Protein AF-A0A9D0P0Z8-F1 (afdb_monomer)

Radius of gyration: 13.05 Å; Cα contacts (8 Å, |Δi|>4): 97; chains: 1; bounding box: 31×28×41 Å

Sequence (92 aa):
MPRRLGPLFPSIDHASLSRFIEWAEDKGCAFRQADWGCHIARVDKRQLLNFMDFFYGPPPDGKKAGGRASHVREFIESLADEKVYGLVHLES

Structure (mmCIF, N/CA/C/O backbone):
data_AF-A0A9D0P0Z8-F1
#
_entry.id   AF-A0A9D0P0Z8-F1
#
loop_
_atom_site.group_PDB
_atom_site.id
_atom_site.type_symbol
_atom_site.label_atom_id
_atom_site.label_alt_id
_atom_site.label_comp_id
_atom_site.label_asym_id
_atom_site.label_entity_id
_atom_site.label_seq_id
_atom_site.pdbx_PDB_ins_code
_atom_site.Cartn_x
_atom_site.Cartn_y
_atom_site.Cartn_z
_atom_site.occupancy
_atom_site.B_iso_or_equiv
_atom_site.auth_seq_id
_atom_site.auth_comp_id
_atom_site.auth_asym_id
_atom_site.auth_atom_id
_atom_site.pdbx_PDB_model_num
ATOM 1 N N . MET A 1 1 ? -11.936 11.790 -14.654 1.00 29.08 1 MET A N 1
ATOM 2 C CA . MET A 1 1 ? -10.569 11.227 -14.575 1.00 29.08 1 MET A CA 1
ATOM 3 C C . MET A 1 1 ? -10.365 10.620 -13.194 1.00 29.08 1 MET A C 1
ATOM 5 O O . MET A 1 1 ? -10.702 11.307 -12.233 1.00 29.08 1 MET A O 1
ATOM 9 N N . PRO A 1 2 ? -9.854 9.382 -13.056 1.00 36.22 2 PRO A N 1
ATOM 10 C CA . PRO A 1 2 ? -9.454 8.878 -11.745 1.00 36.22 2 PRO A CA 1
ATOM 11 C C . PRO A 1 2 ? -8.337 9.781 -11.207 1.00 36.22 2 PRO A C 1
ATOM 13 O O . PRO A 1 2 ? -7.364 10.046 -11.916 1.00 36.22 2 PRO A O 1
ATOM 16 N N . ARG A 1 3 ? -8.493 10.316 -9.991 1.00 42.59 3 ARG A N 1
ATOM 17 C CA . ARG A 1 3 ? -7.470 11.166 -9.365 1.00 42.59 3 ARG A CA 1
ATOM 18 C C . ARG A 1 3 ? -6.226 10.310 -9.110 1.00 42.59 3 ARG A C 1
ATOM 20 O O . ARG A 1 3 ? -6.305 9.310 -8.404 1.00 42.59 3 ARG A O 1
ATOM 27 N N . ARG A 1 4 ? -5.091 10.679 -9.710 1.00 41.31 4 ARG A N 1
ATOM 28 C CA . ARG A 1 4 ? -3.805 10.011 -9.470 1.00 41.31 4 ARG A CA 1
ATOM 29 C C . ARG A 1 4 ? -3.394 10.245 -8.015 1.00 41.31 4 ARG A C 1
ATOM 31 O O . ARG A 1 4 ? -3.240 11.391 -7.608 1.00 41.31 4 ARG A O 1
ATOM 38 N N . LEU A 1 5 ? -3.180 9.166 -7.267 1.00 49.00 5 LEU A N 1
ATOM 39 C CA . LEU A 1 5 ? -2.594 9.201 -5.920 1.00 49.00 5 LEU A CA 1
ATOM 40 C C . LEU A 1 5 ? -1.061 9.216 -5.949 1.00 49.00 5 LEU A C 1
ATOM 42 O O . LEU A 1 5 ? -0.440 9.375 -4.908 1.00 49.00 5 LEU A O 1
ATOM 46 N N . GLY A 1 6 ? -0.450 9.094 -7.133 1.00 43.44 6 GLY A N 1
ATOM 47 C CA . GLY A 1 6 ? 1.005 9.118 -7.328 1.00 43.44 6 GLY A CA 1
ATOM 48 C C . GLY A 1 6 ? 1.749 10.249 -6.596 1.00 43.44 6 GLY A C 1
ATOM 49 O O . GLY A 1 6 ? 2.747 9.954 -5.951 1.00 43.44 6 GLY A O 1
ATOM 50 N N . PRO A 1 7 ? 1.263 11.511 -6.567 1.00 50.66 7 PRO A N 1
ATOM 51 C CA . PRO A 1 7 ? 1.936 12.577 -5.825 1.00 50.66 7 PRO A CA 1
ATOM 52 C C . PRO A 1 7 ? 1.775 12.491 -4.297 1.00 50.66 7 PRO A C 1
ATOM 54 O O . PRO A 1 7 ? 2.276 13.365 -3.596 1.00 50.66 7 PRO A O 1
ATOM 57 N N . LEU A 1 8 ? 1.100 11.465 -3.758 1.00 48.19 8 LEU A N 1
ATOM 58 C CA . LEU A 1 8 ? 0.933 11.217 -2.320 1.00 48.19 8 LEU A CA 1
ATOM 59 C C . LEU A 1 8 ? 1.874 10.134 -1.769 1.00 48.19 8 LEU A C 1
ATOM 61 O O . LEU A 1 8 ? 2.031 10.058 -0.555 1.00 48.19 8 LEU A O 1
ATOM 65 N N . PHE A 1 9 ? 2.628 9.433 -2.619 1.00 49.66 9 PHE A N 1
ATOM 66 C CA . PHE A 1 9 ? 3.717 8.527 -2.216 1.00 49.66 9 PHE A CA 1
ATOM 67 C C . PHE A 1 9 ? 5.086 9.181 -2.500 1.00 49.66 9 PHE A C 1
ATOM 69 O O . PHE A 1 9 ? 5.189 9.914 -3.486 1.00 49.66 9 PHE A O 1
ATOM 76 N N . PRO A 1 10 ? 6.100 9.061 -1.616 1.00 46.25 10 PRO A N 1
ATOM 77 C CA . PRO A 1 10 ? 7.421 9.660 -1.837 1.00 46.25 10 PRO A CA 1
ATOM 78 C C . PRO A 1 10 ? 7.995 9.220 -3.189 1.00 46.25 10 PRO A C 1
ATOM 80 O O . PRO A 1 10 ? 7.633 8.156 -3.671 1.00 46.25 10 PRO A O 1
ATOM 83 N N . SER A 1 11 ? 8.858 10.031 -3.809 1.00 46.28 11 SER A N 1
ATOM 84 C CA . SER A 1 11 ? 9.637 9.607 -4.981 1.00 46.28 11 SER A CA 1
ATOM 85 C C . SER A 1 11 ? 10.421 8.353 -4.603 1.00 46.28 11 SER A C 1
ATOM 87 O O . SER A 1 11 ? 11.201 8.383 -3.651 1.00 46.28 11 SER A O 1
ATOM 89 N N . ILE A 1 12 ? 10.105 7.253 -5.275 1.00 50.31 12 ILE A N 1
ATOM 90 C CA . ILE A 1 12 ? 10.423 5.901 -4.836 1.00 50.31 12 ILE A CA 1
ATOM 91 C C . ILE A 1 12 ? 11.798 5.530 -5.416 1.00 50.31 12 ILE A C 1
ATOM 93 O O . ILE A 1 12 ? 11.930 5.373 -6.624 1.00 50.31 12 ILE A O 1
ATOM 97 N N . ASP A 1 13 ? 12.832 5.460 -4.576 1.00 52.84 13 ASP A N 1
ATOM 98 C CA . ASP A 1 13 ? 14.168 4.982 -4.955 1.00 52.84 13 ASP A CA 1
ATOM 99 C C . ASP A 1 13 ? 14.169 3.470 -5.292 1.00 52.84 13 ASP A C 1
ATOM 101 O O . ASP A 1 13 ? 13.210 2.744 -5.023 1.00 52.84 13 ASP A O 1
ATOM 105 N N . HIS A 1 14 ? 15.264 2.946 -5.856 1.00 52.62 14 HIS A N 1
ATOM 106 C CA . HIS A 1 14 ? 15.397 1.503 -6.129 1.00 52.62 14 HIS A CA 1
ATOM 107 C C . HIS A 1 14 ? 15.1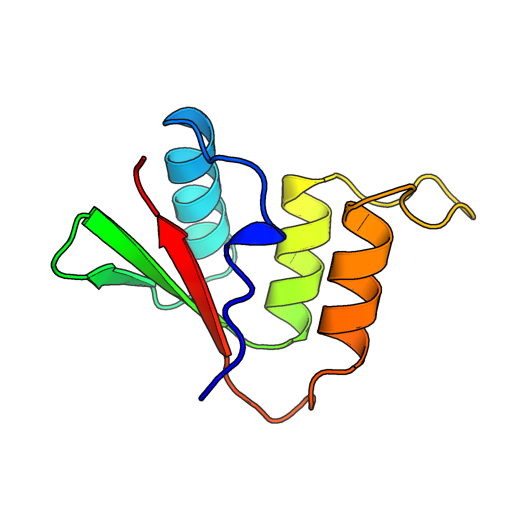45 0.621 -4.890 1.00 52.62 14 HIS A C 1
ATOM 109 O O . HIS A 1 14 ? 14.611 -0.480 -5.022 1.00 52.62 14 HIS A O 1
ATOM 115 N N . ALA A 1 15 ? 15.476 1.098 -3.683 1.00 57.47 15 ALA A N 1
ATOM 116 C CA . ALA A 1 15 ? 15.243 0.352 -2.446 1.00 57.47 15 ALA A CA 1
ATOM 117 C C . ALA A 1 15 ? 13.748 0.145 -2.168 1.00 57.47 15 ALA A C 1
ATOM 119 O O . ALA A 1 15 ? 13.345 -0.849 -1.563 1.00 57.47 15 ALA A O 1
ATOM 120 N N . SER A 1 16 ? 12.902 1.048 -2.644 1.00 72.44 16 SER A N 1
ATOM 121 C CA . SER A 1 16 ? 11.470 0.995 -2.406 1.00 72.44 16 SER A CA 1
ATOM 122 C C . SER A 1 16 ? 10.684 0.252 -3.494 1.00 72.44 16 SER A C 1
ATOM 124 O O . SER A 1 16 ? 9.559 -0.171 -3.222 1.00 72.44 16 SER A O 1
ATOM 126 N N . LEU A 1 17 ? 11.302 -0.051 -4.645 1.00 76.88 17 LEU A N 1
ATOM 127 C CA . LEU A 1 17 ? 10.816 -1.107 -5.546 1.00 76.88 17 LEU A CA 1
ATOM 128 C C . LEU A 1 17 ? 10.997 -2.498 -4.928 1.00 76.88 17 LEU A C 1
ATOM 130 O O . LEU A 1 17 ? 10.039 -3.266 -4.865 1.00 76.88 17 LEU A O 1
ATOM 134 N N . SER A 1 18 ? 12.193 -2.812 -4.420 1.00 80.25 18 SER A N 1
ATOM 135 C CA . SER A 1 18 ? 12.454 -4.112 -3.785 1.00 80.25 18 SER A CA 1
ATOM 136 C C . SER A 1 18 ? 11.515 -4.359 -2.604 1.00 80.25 18 SER A C 1
ATOM 138 O O . SER A 1 18 ? 10.922 -5.427 -2.508 1.00 80.25 18 SER A O 1
ATOM 140 N N . ARG 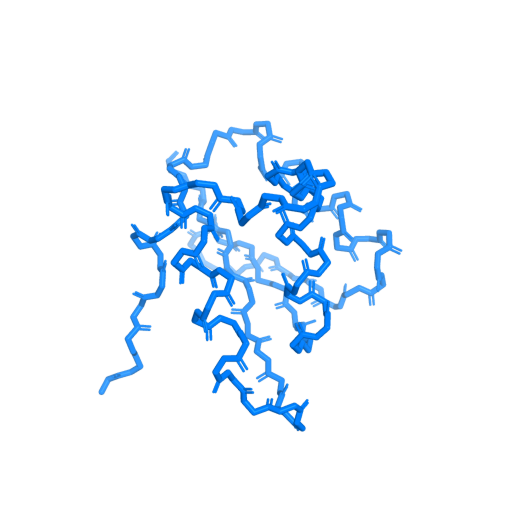A 1 19 ? 11.284 -3.336 -1.766 1.00 83.25 19 ARG A N 1
ATOM 141 C CA . ARG A 1 19 ? 10.310 -3.404 -0.663 1.00 83.25 19 ARG A CA 1
ATOM 142 C C . ARG A 1 19 ? 8.867 -3.588 -1.141 1.00 83.25 19 ARG A C 1
ATOM 144 O O . ARG A 1 19 ? 8.084 -4.237 -0.456 1.00 83.25 19 ARG A O 1
ATOM 151 N N . PHE A 1 20 ? 8.492 -3.015 -2.285 1.00 85.06 20 PHE A N 1
ATOM 152 C CA . PHE A 1 20 ? 7.167 -3.225 -2.874 1.00 85.06 20 PHE A CA 1
ATOM 153 C C . PHE A 1 20 ? 6.979 -4.676 -3.330 1.00 85.06 20 PHE A C 1
ATOM 155 O O . PHE A 1 20 ? 5.945 -5.268 -3.028 1.00 85.06 20 PHE A O 1
ATOM 162 N N . ILE A 1 21 ? 7.973 -5.241 -4.025 1.00 86.56 21 ILE A N 1
ATOM 163 C CA . ILE A 1 21 ? 7.941 -6.631 -4.501 1.00 86.56 21 ILE A CA 1
ATOM 164 C C . ILE A 1 21 ? 7.916 -7.594 -3.309 1.00 86.56 21 ILE A C 1
ATOM 166 O O . ILE A 1 21 ? 7.019 -8.427 -3.239 1.00 86.56 21 ILE A O 1
ATOM 170 N N . GLU A 1 22 ? 8.815 -7.414 -2.336 1.00 88.88 22 GLU A N 1
ATOM 171 C CA . GLU A 1 22 ? 8.872 -8.218 -1.106 1.00 88.88 22 GLU A CA 1
ATOM 172 C C . GLU A 1 22 ? 7.524 -8.222 -0.373 1.00 88.88 22 GLU A C 1
ATOM 174 O O . GLU A 1 22 ? 6.998 -9.275 -0.015 1.00 88.88 22 GLU A O 1
ATOM 179 N N . TRP A 1 23 ? 6.918 -7.044 -0.201 1.00 92.06 23 TRP A N 1
ATOM 180 C CA . TRP A 1 23 ? 5.601 -6.934 0.415 1.00 92.06 23 TRP A CA 1
ATOM 181 C C . TRP A 1 23 ? 4.505 -7.625 -0.409 1.00 92.06 23 TRP A C 1
ATOM 183 O O . TRP A 1 23 ? 3.639 -8.299 0.153 1.00 92.06 23 TRP A O 1
ATOM 193 N N . ALA A 1 24 ? 4.512 -7.454 -1.733 1.00 90.25 24 ALA A N 1
ATOM 194 C CA . ALA A 1 24 ? 3.507 -8.052 -2.604 1.00 90.25 24 ALA A CA 1
ATOM 195 C C . ALA A 1 24 ? 3.584 -9.587 -2.580 1.00 90.25 24 ALA A C 1
ATOM 197 O O . ALA A 1 24 ? 2.539 -10.237 -2.537 1.00 90.25 24 ALA A O 1
ATOM 198 N N . GLU A 1 25 ? 4.792 -10.154 -2.548 1.00 91.44 25 GLU A N 1
ATOM 199 C CA . GLU A 1 25 ? 5.031 -11.592 -2.402 1.00 91.44 25 GLU A CA 1
ATOM 200 C C . GLU A 1 25 ? 4.580 -12.106 -1.028 1.00 91.44 25 GLU A C 1
ATOM 202 O O . GLU A 1 25 ? 3.791 -13.051 -0.967 1.00 91.44 25 GLU A O 1
ATOM 207 N N . ASP A 1 26 ? 4.979 -11.442 0.063 1.00 92.19 26 ASP A N 1
ATOM 208 C CA . ASP A 1 26 ? 4.585 -11.801 1.437 1.00 92.19 26 ASP A CA 1
ATOM 209 C C . ASP A 1 26 ? 3.058 -11.795 1.630 1.00 92.19 26 ASP A C 1
ATOM 211 O O . ASP A 1 26 ? 2.491 -12.647 2.318 1.00 92.19 26 ASP A O 1
ATOM 215 N N . LYS A 1 27 ? 2.352 -10.853 0.991 1.00 90.94 27 LYS A N 1
ATOM 216 C CA . LYS A 1 27 ? 0.885 -10.751 1.068 1.00 90.94 27 LYS A CA 1
ATOM 217 C C . LYS A 1 27 ? 0.138 -11.545 0.003 1.00 90.94 27 LYS A C 1
ATOM 219 O O . LYS A 1 27 ? -1.095 -11.489 -0.016 1.00 90.94 27 LYS A O 1
ATOM 224 N N . GLY A 1 28 ? 0.843 -12.287 -0.853 1.00 90.62 28 GLY A N 1
ATOM 225 C CA . GLY A 1 28 ? 0.241 -13.077 -1.928 1.00 90.62 28 GLY A CA 1
ATOM 226 C C . GLY A 1 28 ? -0.554 -12.225 -2.923 1.00 90.62 28 GLY A C 1
ATOM 227 O O . GLY A 1 28 ? -1.559 -12.676 -3.477 1.00 90.62 28 GLY A O 1
ATOM 228 N N . CYS A 1 29 ? -0.152 -10.969 -3.117 1.00 90.81 29 CYS A N 1
ATOM 229 C CA . CYS A 1 29 ? -0.778 -10.060 -4.064 1.00 90.81 29 CYS A CA 1
ATOM 230 C C . CYS A 1 29 ? -0.421 -10.483 -5.493 1.00 90.81 29 CYS A C 1
ATOM 232 O O . CYS A 1 29 ? 0.741 -10.715 -5.815 1.00 90.81 29 CYS A O 1
ATOM 234 N N . ALA A 1 30 ? -1.402 -10.504 -6.396 1.00 90.19 30 ALA A N 1
ATOM 235 C CA . ALA A 1 30 ? -1.098 -10.618 -7.819 1.00 90.19 30 ALA A CA 1
ATOM 236 C C . ALA A 1 30 ? -0.469 -9.300 -8.296 1.00 90.19 30 ALA A C 1
ATOM 238 O O . ALA A 1 30 ? -1.144 -8.266 -8.294 1.00 90.19 30 ALA A O 1
ATOM 239 N N . PHE A 1 31 ? 0.797 -9.326 -8.713 1.00 89.88 31 PHE A N 1
ATOM 240 C CA . PHE A 1 31 ? 1.490 -8.156 -9.249 1.00 89.88 31 PHE A CA 1
ATOM 241 C C . PHE A 1 31 ? 2.156 -8.452 -10.593 1.00 89.88 31 PHE A C 1
ATOM 243 O O . PHE A 1 31 ? 2.430 -9.600 -10.937 1.00 89.88 31 PHE A O 1
ATOM 250 N N . ARG A 1 32 ? 2.373 -7.400 -11.384 1.00 87.88 32 ARG A N 1
ATOM 251 C CA . ARG A 1 32 ? 3.108 -7.466 -12.651 1.00 87.88 32 ARG A CA 1
ATOM 252 C C . ARG A 1 32 ? 3.818 -6.152 -12.935 1.00 87.88 32 ARG A C 1
ATOM 254 O O . ARG A 1 32 ? 3.335 -5.093 -12.529 1.00 87.88 32 ARG A O 1
ATOM 261 N N . GLN A 1 33 ? 4.899 -6.223 -13.700 1.00 83.81 33 GLN A N 1
ATOM 262 C CA . GLN A 1 33 ? 5.427 -5.058 -14.395 1.00 83.81 33 GLN A CA 1
ATOM 263 C C . GLN A 1 33 ? 4.504 -4.741 -15.580 1.00 83.81 33 GLN A C 1
ATOM 265 O O . GLN A 1 33 ? 4.076 -5.640 -16.307 1.00 83.81 33 GLN A O 1
ATOM 270 N N . ALA A 1 34 ? 4.136 -3.479 -15.737 1.00 77.94 34 ALA A N 1
ATOM 271 C CA . ALA A 1 34 ? 3.472 -2.978 -16.927 1.00 77.94 34 ALA A CA 1
ATOM 272 C C . ALA A 1 34 ? 4.504 -2.327 -17.855 1.00 77.94 34 ALA A C 1
ATOM 274 O O . ALA A 1 34 ? 5.573 -1.888 -17.417 1.00 77.94 34 ALA A O 1
ATOM 275 N N . ASP A 1 35 ? 4.154 -2.249 -19.141 1.00 65.19 35 ASP A N 1
ATOM 276 C CA . ASP A 1 35 ? 4.871 -1.436 -20.122 1.00 65.19 35 ASP A CA 1
ATOM 277 C C . ASP A 1 35 ? 5.072 -0.043 -19.488 1.00 65.19 35 ASP A C 1
ATOM 279 O O . ASP A 1 35 ? 4.160 0.426 -18.809 1.00 65.19 35 ASP A O 1
ATOM 283 N N . TRP A 1 36 ? 6.245 0.588 -19.621 1.00 64.94 36 TRP A N 1
ATOM 284 C CA . TRP A 1 36 ? 6.646 1.853 -18.950 1.00 64.94 36 TRP A CA 1
ATOM 285 C C . TRP A 1 36 ? 7.337 1.760 -17.573 1.00 64.94 36 TRP A C 1
ATOM 287 O O . TRP A 1 36 ? 7.396 2.770 -16.877 1.00 64.94 36 TRP A O 1
ATOM 297 N N . GLY A 1 37 ? 7.881 0.606 -17.167 1.00 69.69 37 GLY A N 1
ATOM 298 C CA . GLY A 1 37 ? 8.711 0.525 -15.946 1.00 69.69 37 GLY A CA 1
ATOM 299 C C . GLY A 1 37 ? 7.920 0.735 -14.649 1.00 69.69 37 GLY A C 1
ATOM 300 O O . GLY A 1 37 ? 8.455 1.125 -13.617 1.00 69.69 37 GLY A O 1
ATOM 301 N N . CYS A 1 38 ? 6.609 0.499 -14.694 1.00 77.44 38 CYS A N 1
ATOM 302 C CA . CYS A 1 38 ? 5.751 0.575 -13.521 1.00 77.44 38 CYS A CA 1
ATOM 303 C C . CYS A 1 38 ? 5.390 -0.822 -13.031 1.00 77.44 38 CYS A C 1
ATOM 305 O O . CYS A 1 38 ? 5.171 -1.737 -13.823 1.00 77.44 38 CYS A O 1
ATOM 307 N N . HIS A 1 39 ? 5.293 -0.982 -11.717 1.00 84.81 39 HIS A N 1
ATOM 308 C CA . HIS A 1 39 ? 4.864 -2.224 -11.090 1.00 84.81 39 HIS A CA 1
ATOM 309 C C . HIS A 1 39 ? 3.481 -2.021 -10.486 1.00 84.81 39 HIS A C 1
ATOM 311 O O . HIS A 1 39 ? 3.231 -1.040 -9.787 1.00 84.81 39 HIS A O 1
ATOM 317 N N . ILE A 1 40 ? 2.554 -2.927 -10.791 1.00 87.00 40 ILE A N 1
ATOM 318 C CA . ILE A 1 40 ? 1.156 -2.811 -10.377 1.00 87.00 40 ILE A CA 1
ATOM 319 C C . ILE A 1 40 ? 0.767 -4.059 -9.599 1.00 87.00 40 ILE A C 1
ATOM 321 O O . ILE A 1 40 ? 0.824 -5.160 -10.145 1.00 87.00 40 ILE A O 1
ATOM 325 N N . ALA A 1 41 ? 0.316 -3.874 -8.358 1.00 90.94 41 ALA A N 1
ATOM 326 C CA . ALA A 1 41 ? -0.268 -4.921 -7.528 1.00 90.94 41 ALA A CA 1
ATOM 327 C C . ALA A 1 41 ? -1.788 -4.756 -7.441 1.00 90.94 41 ALA A C 1
ATOM 329 O O . ALA A 1 41 ? -2.308 -3.655 -7.229 1.00 90.94 41 ALA A O 1
ATOM 330 N N . ARG A 1 42 ? -2.507 -5.869 -7.589 1.00 91.44 42 ARG A N 1
ATOM 331 C CA . ARG A 1 42 ? -3.943 -5.964 -7.329 1.00 91.44 42 ARG A CA 1
ATOM 332 C C . ARG A 1 42 ? -4.156 -6.147 -5.828 1.00 91.44 42 ARG A C 1
ATOM 334 O O . ARG A 1 42 ? -3.720 -7.156 -5.282 1.00 91.44 42 ARG A O 1
ATOM 341 N N . VAL A 1 43 ? -4.842 -5.199 -5.193 1.00 92.00 43 VAL A N 1
ATOM 342 C CA . VAL A 1 43 ? -4.970 -5.139 -3.729 1.00 92.00 43 VAL A CA 1
ATOM 343 C C . VAL A 1 43 ? -6.392 -4.799 -3.284 1.00 92.00 43 VAL A C 1
ATOM 345 O O . VAL A 1 43 ? -7.138 -4.142 -4.011 1.00 92.00 43 VAL A O 1
ATOM 348 N N . ASP A 1 44 ? -6.767 -5.219 -2.083 1.00 93.50 44 ASP A N 1
ATOM 349 C CA . ASP A 1 44 ? -7.947 -4.726 -1.368 1.00 93.50 44 ASP A CA 1
ATOM 350 C C . ASP A 1 44 ? -7.583 -3.579 -0.398 1.00 93.50 44 ASP A C 1
ATOM 352 O O . ASP A 1 44 ? -6.414 -3.222 -0.210 1.00 93.50 44 ASP A O 1
ATOM 356 N N . LYS A 1 45 ? -8.593 -2.965 0.229 1.00 93.06 45 LYS A N 1
ATOM 357 C CA . LYS A 1 45 ? -8.385 -1.875 1.197 1.00 93.06 45 LYS A CA 1
ATOM 358 C C . LYS A 1 45 ? -7.553 -2.305 2.411 1.00 93.06 45 LYS A C 1
ATOM 360 O O . LYS A 1 45 ? -6.724 -1.532 2.890 1.00 93.06 45 LYS A O 1
ATOM 365 N N . ARG A 1 46 ? -7.741 -3.530 2.908 1.00 92.31 46 ARG A N 1
ATOM 366 C CA . ARG A 1 46 ? -6.988 -4.062 4.053 1.00 92.31 46 ARG A CA 1
ATOM 367 C C . ARG A 1 46 ? -5.509 -4.217 3.698 1.00 92.31 46 ARG A C 1
ATOM 369 O O . ARG A 1 46 ? -4.651 -3.873 4.504 1.00 92.31 46 ARG A O 1
ATOM 376 N N . GLN A 1 47 ? -5.207 -4.680 2.491 1.00 92.56 47 GLN A N 1
ATOM 377 C CA . GLN A 1 47 ? -3.855 -4.773 1.954 1.00 92.56 47 GLN A CA 1
ATOM 378 C C . GLN A 1 47 ? -3.241 -3.383 1.750 1.00 92.56 47 GLN A C 1
ATOM 380 O O . GLN A 1 47 ? -2.080 -3.197 2.087 1.00 92.56 47 GLN A O 1
ATOM 385 N N . LEU A 1 48 ? -4.006 -2.379 1.307 1.00 91.06 48 LEU A N 1
ATOM 38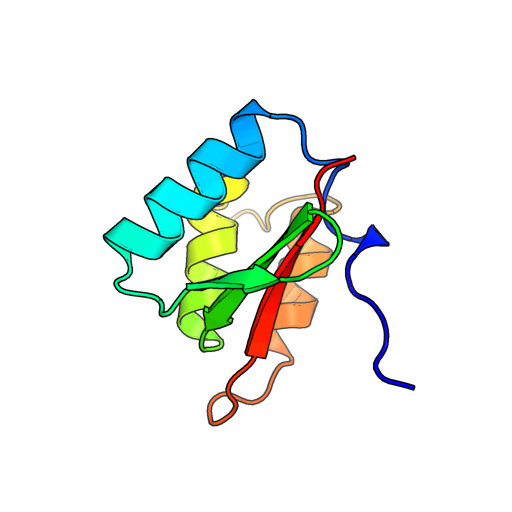6 C CA . LEU A 1 48 ? -3.522 -0.990 1.250 1.00 91.06 48 LEU A CA 1
ATOM 387 C C . LEU A 1 48 ? -3.139 -0.440 2.633 1.00 91.06 48 LEU A C 1
ATOM 389 O O . LEU A 1 48 ? -2.090 0.185 2.774 1.00 91.06 48 LEU A O 1
ATOM 393 N N . LEU A 1 49 ? -3.957 -0.684 3.662 1.00 89.50 49 LEU A N 1
ATOM 394 C CA . LEU A 1 49 ? -3.632 -0.294 5.040 1.00 89.50 49 LEU A CA 1
ATOM 395 C C . LEU A 1 49 ? -2.398 -1.041 5.559 1.00 89.50 49 LEU A C 1
ATOM 397 O O . LEU A 1 49 ? -1.512 -0.434 6.154 1.00 89.50 49 LEU A O 1
ATOM 401 N N . ASN A 1 50 ? -2.294 -2.336 5.263 1.00 90.81 50 ASN A N 1
ATOM 402 C CA . ASN A 1 50 ? -1.121 -3.122 5.618 1.00 90.81 50 ASN A CA 1
ATOM 403 C C . ASN A 1 50 ? 0.153 -2.623 4.915 1.00 90.81 50 ASN A C 1
ATOM 405 O O . ASN A 1 50 ? 1.204 -2.547 5.545 1.00 90.81 50 ASN A O 1
ATOM 409 N N . PHE A 1 51 ? 0.062 -2.245 3.638 1.00 88.81 51 PHE A N 1
ATOM 410 C CA . PHE A 1 51 ? 1.173 -1.636 2.910 1.00 88.81 51 PHE A CA 1
ATOM 411 C C . PHE A 1 51 ? 1.612 -0.323 3.562 1.00 88.81 51 PHE A C 1
ATOM 413 O O . PHE A 1 51 ? 2.807 -0.071 3.696 1.00 88.81 51 PHE A O 1
ATOM 420 N N . MET A 1 52 ? 0.659 0.495 4.024 1.00 85.75 52 MET A N 1
ATOM 421 C CA . MET A 1 52 ? 0.966 1.716 4.772 1.00 85.75 52 MET A CA 1
ATOM 422 C C . MET A 1 52 ? 1.744 1.428 6.056 1.00 85.75 52 MET A C 1
ATOM 424 O O . MET A 1 52 ? 2.740 2.103 6.308 1.00 85.75 52 MET A O 1
ATOM 428 N N . ASP A 1 53 ? 1.320 0.432 6.838 1.00 85.19 53 ASP A N 1
ATOM 429 C CA . ASP A 1 53 ? 2.024 0.015 8.059 1.00 85.19 53 ASP A CA 1
ATOM 430 C C . ASP A 1 53 ? 3.426 -0.526 7.752 1.00 85.19 53 ASP A C 1
ATOM 432 O O . ASP A 1 53 ? 4.383 -0.203 8.450 1.00 85.19 53 ASP A O 1
ATOM 436 N N . PHE A 1 54 ? 3.572 -1.312 6.684 1.00 85.38 54 PHE A N 1
ATOM 437 C CA . PHE A 1 54 ?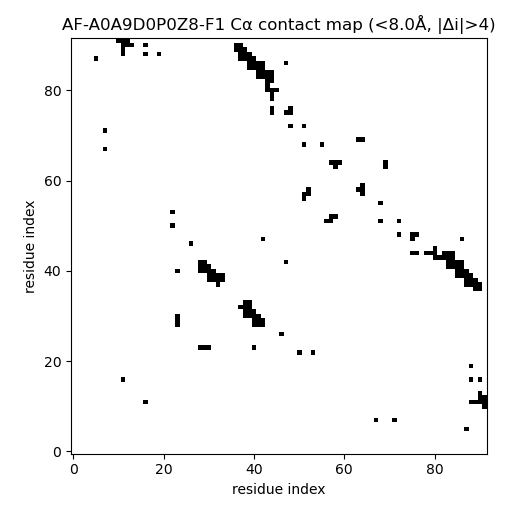 4.863 -1.842 6.252 1.00 85.38 54 PHE A CA 1
ATOM 438 C C . PHE A 1 54 ? 5.822 -0.732 5.798 1.00 85.38 54 PHE A C 1
ATOM 440 O O . PHE A 1 54 ? 7.009 -0.753 6.128 1.00 85.38 54 PHE A O 1
ATOM 447 N N . PHE A 1 55 ? 5.325 0.249 5.040 1.00 80.50 55 PHE A N 1
ATOM 448 C CA . PHE A 1 55 ? 6.165 1.271 4.421 1.00 80.50 55 PHE A CA 1
ATOM 449 C C . PHE A 1 55 ? 6.534 2.404 5.385 1.00 80.50 55 PHE A C 1
ATOM 451 O O . PHE A 1 55 ? 7.704 2.780 5.467 1.00 80.50 55 PHE A O 1
ATOM 458 N N . TYR A 1 56 ? 5.552 2.931 6.122 1.00 76.06 56 TYR A N 1
ATOM 459 C CA . TYR A 1 56 ? 5.724 4.068 7.035 1.00 76.06 56 TYR A CA 1
ATOM 460 C C . TYR A 1 56 ? 5.950 3.660 8.497 1.00 76.06 56 TYR A C 1
ATOM 462 O O . TYR A 1 56 ? 6.269 4.519 9.319 1.00 76.06 56 TYR A O 1
ATOM 470 N N . GLY A 1 57 ? 5.803 2.373 8.815 1.00 75.06 57 GLY A N 1
ATOM 471 C CA . GLY A 1 57 ? 5.737 1.878 10.184 1.00 75.06 57 GLY A CA 1
ATOM 472 C C . GLY A 1 57 ? 4.331 2.025 10.779 1.00 75.06 57 GLY A C 1
ATOM 473 O O . GLY A 1 57 ? 3.541 2.868 10.331 1.00 75.06 57 GLY A O 1
ATOM 474 N N . PRO A 1 58 ? 3.994 1.221 11.804 1.00 67.81 58 PRO A N 1
ATOM 475 C CA . PRO A 1 58 ? 2.767 1.430 12.550 1.00 67.81 58 PRO A CA 1
ATOM 476 C C . PRO A 1 58 ? 2.823 2.795 13.254 1.00 67.81 58 PRO A C 1
ATOM 478 O O . PRO A 1 58 ? 3.898 3.233 13.684 1.00 67.81 58 PRO A O 1
ATOM 481 N N . PRO A 1 59 ? 1.682 3.489 13.401 1.00 64.00 59 PRO A N 1
ATOM 482 C CA . PRO A 1 59 ? 1.629 4.669 14.243 1.00 64.00 59 PRO A CA 1
ATOM 483 C C . PRO A 1 59 ? 2.125 4.319 15.659 1.00 64.00 59 PRO A C 1
ATOM 485 O O . PRO A 1 59 ? 1.765 3.257 16.170 1.00 64.00 59 PRO A O 1
ATOM 488 N N . PRO A 1 60 ? 2.928 5.181 16.310 1.00 66.50 60 PRO A N 1
ATOM 489 C CA . PRO A 1 60 ? 3.257 4.989 17.716 1.00 66.50 60 PRO A CA 1
ATOM 490 C C . PRO A 1 60 ? 1.964 4.925 18.534 1.00 66.50 60 PRO A C 1
ATOM 492 O O . PRO A 1 60 ? 1.030 5.668 18.224 1.00 66.50 60 PRO A O 1
ATOM 495 N N . ASP A 1 61 ? 1.916 4.076 19.566 1.00 67.31 61 ASP A N 1
ATOM 496 C CA . ASP A 1 61 ? 0.717 3.859 20.388 1.00 67.31 61 ASP A CA 1
ATOM 497 C C . ASP A 1 61 ? 0.003 5.179 20.724 1.00 67.31 61 ASP A C 1
ATOM 499 O O . ASP A 1 61 ? 0.567 6.101 21.321 1.00 67.31 61 ASP A O 1
ATOM 503 N N . GLY A 1 62 ? -1.249 5.286 20.272 1.00 55.97 62 GLY A N 1
ATOM 504 C CA . GLY A 1 62 ? -2.120 6.438 20.516 1.00 55.97 62 GLY A CA 1
ATOM 505 C C . GLY A 1 62 ? -1.851 7.699 19.681 1.00 55.97 62 GLY A C 1
ATOM 506 O O . GLY A 1 62 ? -2.566 8.686 19.858 1.00 55.97 62 GLY A O 1
ATOM 507 N N . LYS A 1 63 ? -0.880 7.714 18.756 1.00 56.81 63 LYS A N 1
ATOM 508 C CA . LYS A 1 63 ? -0.620 8.859 17.862 1.00 56.81 63 LYS A CA 1
ATOM 509 C C . LYS A 1 63 ? -1.026 8.540 16.427 1.00 56.81 63 LYS A C 1
ATOM 511 O O . LYS A 1 63 ? -0.542 7.580 15.844 1.00 56.81 63 LYS A O 1
ATOM 516 N N . LYS A 1 64 ? -1.852 9.389 15.802 1.00 57.50 64 LYS A N 1
ATOM 517 C CA . LYS A 1 64 ? -2.030 9.351 14.339 1.00 57.50 64 LYS A CA 1
ATOM 518 C C . LYS A 1 64 ? -0.656 9.513 13.677 1.00 57.50 64 LYS A C 1
ATOM 520 O O . LYS A 1 64 ? 0.124 10.364 14.106 1.00 57.50 64 LYS A O 1
ATO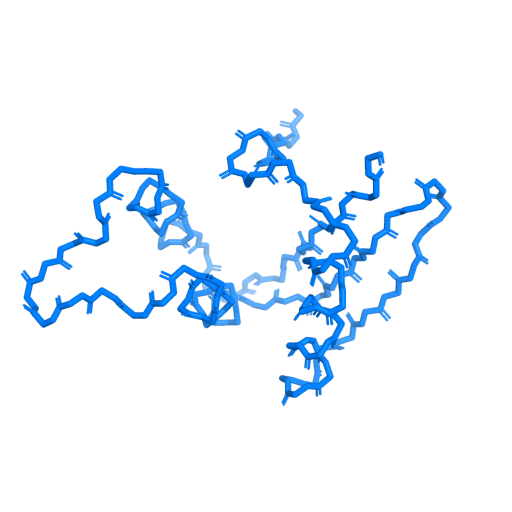M 525 N N . ALA A 1 65 ? -0.362 8.716 12.649 1.00 58.53 65 ALA A N 1
ATOM 526 C CA . ALA A 1 65 ? 0.853 8.874 11.854 1.00 58.53 65 ALA A CA 1
ATOM 527 C C . ALA A 1 65 ? 0.921 10.324 11.346 1.00 58.53 65 ALA A C 1
ATOM 529 O O . ALA A 1 65 ? 0.068 10.727 10.571 1.00 58.53 65 ALA A O 1
ATOM 530 N N . GLY A 1 66 ? 1.855 11.142 11.829 1.00 63.88 66 GLY A N 1
ATOM 531 C CA . GLY A 1 66 ? 1.868 12.569 11.499 1.00 63.88 66 GLY A CA 1
ATOM 532 C C . GLY A 1 66 ? 2.144 12.839 10.013 1.00 63.88 66 GLY A C 1
ATOM 533 O O . GLY A 1 66 ? 2.849 12.084 9.341 1.00 63.88 66 GLY A O 1
ATOM 534 N N . GLY A 1 67 ? 1.630 13.958 9.500 1.00 75.31 67 GLY A N 1
ATOM 535 C CA . GLY A 1 67 ? 2.002 14.490 8.187 1.00 75.31 67 GLY A CA 1
ATOM 536 C C . GLY A 1 67 ? 1.389 13.741 7.000 1.00 75.31 67 GLY A C 1
ATOM 537 O O . GLY A 1 67 ? 0.181 13.562 6.899 1.00 75.31 67 GLY A O 1
ATOM 538 N N . ARG A 1 68 ? 2.221 13.352 6.030 1.00 72.50 68 ARG A N 1
ATOM 539 C CA . ARG A 1 68 ? 1.758 12.750 4.766 1.00 72.50 68 ARG A CA 1
ATOM 540 C C . ARG A 1 68 ? 1.126 11.368 4.967 1.00 72.50 68 ARG A C 1
ATOM 542 O O . ARG A 1 68 ? 0.172 11.036 4.272 1.00 72.50 68 ARG A O 1
ATOM 549 N N . ALA A 1 69 ? 1.614 10.597 5.940 1.00 79.19 69 ALA A N 1
ATOM 550 C CA . ALA A 1 69 ? 1.116 9.256 6.230 1.00 79.19 69 ALA A CA 1
ATOM 551 C C . ALA A 1 69 ? -0.322 9.259 6.786 1.00 79.19 69 ALA A C 1
ATOM 553 O O . ALA A 1 69 ? -1.107 8.402 6.378 1.00 79.19 69 ALA A O 1
ATOM 554 N N . SER A 1 70 ? -0.711 10.232 7.631 1.00 81.06 70 SER A N 1
ATOM 555 C CA . SER A 1 70 ? -2.115 10.374 8.066 1.00 81.06 70 SER A CA 1
ATOM 556 C C . SER A 1 70 ? -3.036 10.662 6.896 1.00 81.06 70 SER A C 1
ATOM 558 O O . SER A 1 70 ? -4.067 10.015 6.784 1.00 81.06 70 SER A O 1
ATOM 560 N N . HIS A 1 71 ? -2.664 11.582 6.002 1.00 82.44 71 HIS A N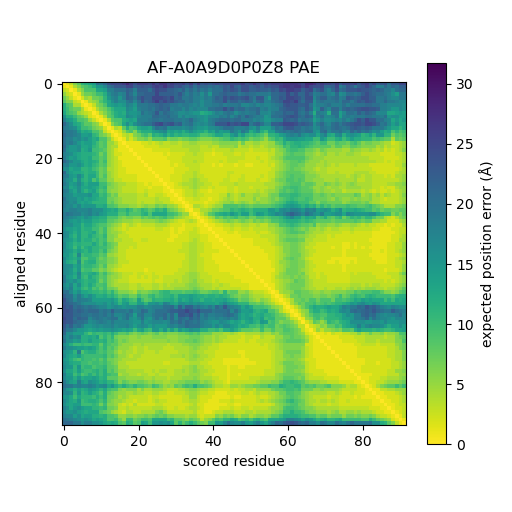 1
ATOM 561 C CA . HIS A 1 71 ? -3.518 11.929 4.863 1.00 82.44 71 HIS A CA 1
ATOM 562 C C . HIS A 1 71 ? -3.725 10.743 3.914 1.00 82.44 71 HIS A C 1
ATOM 564 O O . HIS A 1 71 ? -4.828 10.538 3.412 1.00 82.44 71 HIS A O 1
ATOM 570 N N . VAL A 1 72 ? -2.683 9.940 3.677 1.00 82.94 72 VAL A N 1
ATOM 571 C CA . VAL A 1 72 ? -2.809 8.732 2.848 1.00 82.94 72 VAL A CA 1
ATOM 572 C C . VAL A 1 72 ? -3.660 7.675 3.551 1.00 82.94 72 VAL A C 1
ATOM 574 O O . VAL A 1 72 ? -4.511 7.065 2.908 1.00 82.94 72 VAL A O 1
ATOM 577 N N . ARG A 1 73 ? -3.485 7.485 4.866 1.00 86.44 73 ARG A N 1
ATOM 578 C CA . ARG A 1 73 ? -4.316 6.558 5.644 1.00 86.44 73 ARG A CA 1
ATOM 579 C C . ARG A 1 73 ? -5.787 6.966 5.627 1.00 86.44 73 ARG A C 1
ATOM 581 O O . ARG A 1 73 ? -6.616 6.137 5.282 1.00 86.44 73 ARG A O 1
ATOM 588 N N . GLU A 1 74 ? -6.101 8.227 5.915 1.00 88.81 74 GLU A N 1
ATOM 589 C CA . GLU A 1 74 ? -7.475 8.754 5.889 1.00 88.81 74 GLU A CA 1
ATOM 590 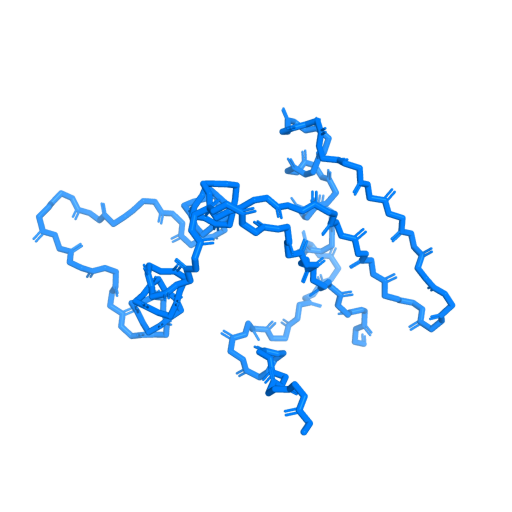C C . GLU A 1 74 ? -8.103 8.600 4.494 1.00 88.81 74 GLU A C 1
ATOM 592 O O . GLU A 1 74 ? -9.264 8.210 4.361 1.00 88.81 74 GLU A O 1
ATOM 597 N N . PHE A 1 75 ? -7.319 8.818 3.433 1.00 89.81 75 PHE A N 1
ATOM 598 C CA . PHE A 1 75 ? -7.766 8.533 2.074 1.00 89.81 75 PHE A CA 1
ATOM 599 C C . PHE A 1 75 ? -8.100 7.044 1.875 1.00 89.81 75 PHE A C 1
ATOM 601 O O . PHE A 1 75 ? -9.182 6.737 1.377 1.00 89.81 75 PHE A O 1
ATOM 608 N N . ILE A 1 76 ? -7.219 6.119 2.275 1.00 90.62 76 ILE A N 1
ATOM 609 C CA . ILE A 1 76 ? -7.467 4.672 2.158 1.00 90.62 76 ILE A CA 1
ATOM 610 C C . ILE A 1 76 ? -8.688 4.261 2.986 1.00 90.62 76 ILE A C 1
ATOM 612 O O . ILE A 1 76 ? -9.506 3.481 2.514 1.00 90.62 76 ILE A O 1
ATOM 616 N N . GLU A 1 77 ? -8.857 4.801 4.191 1.00 90.88 77 GLU A N 1
ATOM 617 C CA . GLU A 1 77 ? -10.007 4.523 5.058 1.00 90.88 77 GLU A CA 1
ATOM 618 C C . GLU A 1 77 ? -11.339 4.961 4.430 1.00 90.88 77 GLU A C 1
ATOM 620 O O . GLU A 1 77 ? -12.355 4.301 4.647 1.00 90.88 77 GLU A O 1
ATOM 625 N N . SER A 1 78 ? -11.329 6.000 3.587 1.00 92.62 78 SER A N 1
ATOM 626 C CA . SER A 1 78 ? -12.504 6.453 2.827 1.00 92.62 78 SER A CA 1
ATOM 627 C C . SER A 1 78 ? -12.868 5.565 1.624 1.00 92.62 78 SER A C 1
ATOM 629 O O . SER A 1 78 ? -13.928 5.742 1.020 1.00 92.62 78 SER A O 1
ATOM 631 N N . LEU A 1 79 ? -12.003 4.615 1.251 1.00 91.94 79 LEU A N 1
ATOM 632 C CA . LEU A 1 79 ? -12.248 3.685 0.151 1.00 91.94 79 LEU A CA 1
ATOM 633 C C . LEU A 1 79 ? -13.317 2.644 0.516 1.00 91.94 79 LEU A C 1
ATOM 635 O O . LEU A 1 79 ? -13.487 2.276 1.679 1.00 91.94 79 LEU A O 1
ATOM 639 N N . ALA A 1 80 ? -14.020 2.147 -0.500 1.00 91.81 80 ALA A N 1
ATOM 640 C CA . ALA A 1 80 ? -15.031 1.107 -0.349 1.00 91.81 80 ALA A CA 1
ATOM 641 C C . ALA A 1 80 ? -14.380 -0.262 -0.090 1.00 91.81 80 ALA A C 1
ATOM 643 O O . ALA A 1 80 ? -13.475 -0.668 -0.819 1.00 91.81 80 ALA A O 1
ATOM 644 N N . ASP A 1 81 ? -14.873 -0.993 0.910 1.00 88.56 81 ASP A N 1
ATOM 645 C CA . ASP A 1 81 ? -14.261 -2.252 1.361 1.00 88.56 81 ASP A CA 1
ATOM 646 C C . ASP A 1 81 ? -14.336 -3.370 0.303 1.00 88.56 81 ASP A C 1
ATOM 648 O O . ASP A 1 81 ? -13.399 -4.146 0.146 1.00 88.56 81 ASP A O 1
ATOM 652 N N . GLU A 1 82 ? -15.417 -3.421 -0.480 1.00 89.69 82 GLU A N 1
ATOM 653 C CA . GLU A 1 82 ? -15.685 -4.489 -1.461 1.00 89.69 82 GLU A CA 1
ATOM 654 C C . GLU A 1 82 ? -15.001 -4.278 -2.825 1.00 89.69 82 GLU A C 1
ATOM 656 O O . GLU A 1 82 ? -15.291 -4.971 -3.806 1.00 89.69 82 GLU A O 1
ATOM 661 N N . LYS A 1 83 ? -14.129 -3.273 -2.943 1.00 89.94 83 LYS A N 1
ATOM 662 C CA . LYS A 1 83 ? -13.473 -2.931 -4.206 1.00 89.94 83 LYS A CA 1
ATOM 663 C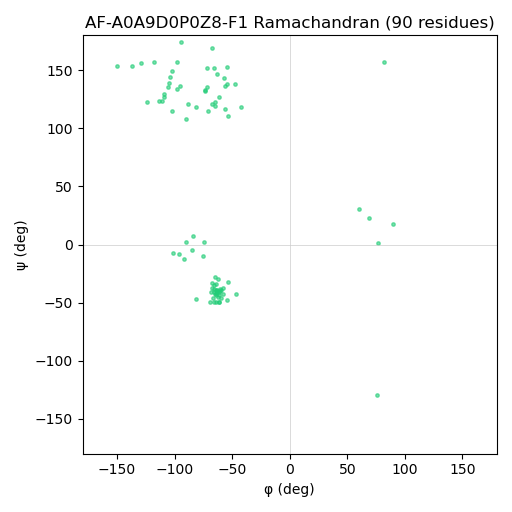 C . LYS A 1 83 ? -12.038 -3.430 -4.245 1.00 89.94 83 LYS A C 1
ATOM 665 O O . LYS A 1 83 ? -11.321 -3.482 -3.252 1.00 89.94 83 LYS A O 1
ATOM 670 N N . VAL A 1 84 ? -11.621 -3.743 -5.465 1.00 90.31 84 VAL A N 1
ATOM 671 C CA . VAL A 1 84 ? -10.232 -4.025 -5.807 1.00 90.31 84 VAL A CA 1
ATOM 672 C C . VAL A 1 84 ? -9.593 -2.746 -6.330 1.00 90.31 84 VAL A C 1
ATOM 674 O O . VAL A 1 84 ? -10.170 -2.047 -7.166 1.00 90.31 84 VAL A O 1
ATOM 677 N N . TYR A 1 85 ? -8.379 -2.486 -5.869 1.00 88.06 85 TYR A N 1
ATOM 678 C CA . TYR A 1 85 ? -7.561 -1.341 -6.222 1.00 88.06 85 TYR A CA 1
ATOM 679 C C . TYR A 1 85 ? -6.270 -1.791 -6.914 1.00 88.06 85 TYR A C 1
ATOM 681 O O . TYR A 1 85 ? -5.818 -2.927 -6.765 1.00 88.06 85 TYR A O 1
ATOM 689 N N . GLY A 1 86 ? -5.684 -0.885 -7.697 1.00 86.19 86 GLY A N 1
ATOM 690 C CA . GLY A 1 86 ? -4.336 -1.037 -8.235 1.00 86.19 86 GLY A CA 1
ATOM 691 C C . GLY A 1 86 ? -3.370 -0.173 -7.436 1.00 86.19 86 GLY A C 1
ATOM 692 O O . GLY A 1 86 ? -3.487 1.0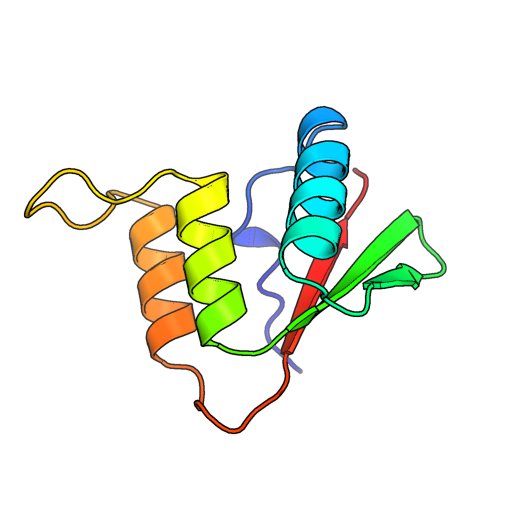53 -7.473 1.00 86.19 86 GLY A O 1
ATOM 693 N N . LEU A 1 87 ? -2.431 -0.797 -6.729 1.00 88.25 87 LEU A N 1
ATOM 694 C CA . LEU A 1 87 ? -1.306 -0.100 -6.114 1.00 88.25 87 LEU A CA 1
ATOM 695 C C . LEU A 1 87 ? -0.175 -0.029 -7.137 1.00 88.25 87 LEU A C 1
ATOM 697 O O . LEU A 1 87 ? 0.270 -1.063 -7.632 1.00 88.25 87 LEU A O 1
ATOM 701 N N . VAL A 1 88 ? 0.247 1.188 -7.476 1.00 84.44 88 VAL A N 1
ATOM 702 C CA . VAL A 1 88 ? 1.216 1.441 -8.547 1.00 84.44 88 VAL A CA 1
ATOM 703 C C . VAL A 1 88 ? 2.506 1.985 -7.952 1.00 84.44 88 VAL A C 1
ATOM 705 O O . VAL A 1 88 ? 2.494 3.028 -7.299 1.00 84.44 88 VAL A O 1
ATOM 708 N N . HIS A 1 89 ? 3.606 1.299 -8.235 1.00 81.44 89 HIS A N 1
ATOM 709 C CA . HIS A 1 89 ? 4.968 1.789 -8.081 1.00 81.44 89 HIS A CA 1
ATOM 710 C C . HIS A 1 89 ? 5.469 2.285 -9.446 1.00 81.44 89 HIS A C 1
ATOM 712 O O . HIS A 1 89 ? 5.245 1.632 -10.468 1.00 81.44 89 HIS A O 1
ATOM 718 N N . LEU A 1 90 ? 6.094 3.462 -9.470 1.00 72.94 90 LEU A N 1
ATOM 719 C CA . LEU A 1 90 ? 6.722 4.039 -10.658 1.00 72.94 90 LEU A CA 1
ATOM 720 C C . LEU A 1 90 ? 8.239 4.035 -10.441 1.00 72.94 90 LEU A C 1
ATOM 722 O O . LEU A 1 90 ? 8.696 4.629 -9.464 1.00 72.94 90 LEU A O 1
ATOM 726 N N . GLU A 1 91 ? 9.001 3.407 -11.338 1.00 63.69 91 GLU A N 1
ATOM 727 C CA . GLU A 1 91 ? 10.445 3.639 -11.426 1.00 63.69 91 GLU A CA 1
ATOM 728 C C . GLU A 1 91 ? 10.665 5.078 -11.920 1.00 63.69 91 GLU A C 1
ATOM 730 O O . GLU A 1 91 ? 10.133 5.468 -12.962 1.00 63.69 91 GLU A O 1
ATOM 735 N N . SER A 1 92 ? 11.358 5.897 -11.124 1.00 58.31 92 SER A N 1
ATOM 736 C CA . SER A 1 92 ? 11.733 7.274 -11.479 1.00 58.31 92 SER A CA 1
ATOM 737 C C . SER A 1 92 ? 13.065 7.331 -12.203 1.00 58.31 92 SER A C 1
ATOM 739 O O . SER A 1 92 ? 13.996 6.676 -11.680 1.00 58.31 92 SER A O 1
#

Secondary structure (DSSP, 8-state):
-PPP-GGGS----HHHHHHHHHHHHHTT-EEEEETTTEEEEEE-HHHHHHHHHHHH-PPPTT---TTHHHHHHHHHHTS-TT--EEEEEE--

Solvent-accessible surface area (backbone atoms only — not comparable to full-atom values): 5636 Å² total; per-residue (Å²): 129,85,82,79,62,68,91,73,52,78,90,50,51,76,72,52,51,54,53,49,51,52,49,32,60,77,68,68,38,60,63,47,77,46,93,86,62,27,38,38,31,52,37,43,48,69,52,50,53,48,48,45,32,70,74,76,44,68,52,58,92,97,43,78,43,71,72,66,56,34,57,53,48,56,53,53,68,71,50,64,74,93,44,80,44,76,50,74,48,58,70,121

Nearest PDB structures (foldseek):
  1rym-assembly1_A  TM=5.884E-01  e=3.651E+00  Zea mays
  1ryn-assembly1_A  TM=6.057E-01  e=6.502E+00  Zea mays
  7y52-assembly2_B  TM=2.940E-01  e=1.488E+00  Enterococcus faecium
  7enc-assembly1_a  TM=3.964E-01  e=3.212E+00  Homo sapiens

pLDDT: mean 76.27, std 16.62, range [29.08, 93.5]

Foldseek 3Di:
DPDDCVVLDPQADPVNVVLVVVLCVVVVWDWDQDPQQKIKTWDFLVSQVVVLCSPQNDADPPDQSDDSSNVSNVVSVPDDRPDIDIDMDHDD

Mean predicted aligned error: 8.36 Å